Protein AF-A0A542R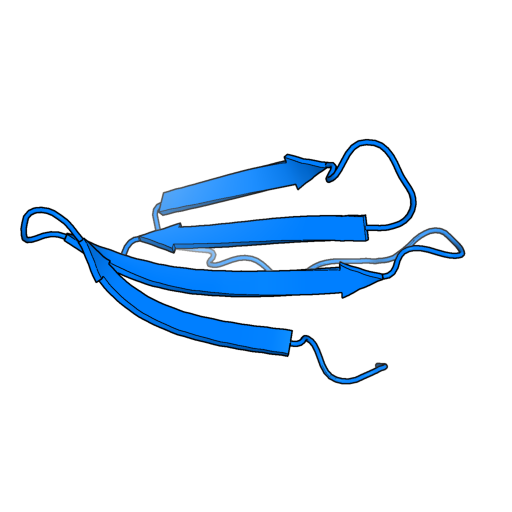ND2-F1 (afdb_monomer_lite)

Structure (mmCIF, N/CA/C/O backbone):
data_AF-A0A542RND2-F1
#
_entry.id   AF-A0A542RND2-F1
#
loop_
_atom_site.group_PDB
_atom_site.id
_atom_site.type_symbol
_atom_site.label_atom_id
_atom_site.label_alt_id
_atom_site.label_comp_id
_atom_site.label_asym_id
_atom_site.label_entity_id
_atom_site.label_seq_id
_atom_site.pdbx_PDB_ins_code
_atom_site.Cartn_x
_atom_site.Cartn_y
_atom_site.Cartn_z
_atom_site.occupancy
_atom_site.B_iso_or_equiv
_atom_site.auth_seq_id
_atom_site.auth_comp_id
_atom_site.auth_asym_id
_atom_site.auth_atom_id
_atom_site.pdbx_PDB_model_num
ATOM 1 N N . MET A 1 1 ? 16.875 -1.250 1.902 1.00 50.56 1 MET A N 1
ATOM 2 C CA . MET A 1 1 ? 15.554 -1.083 1.258 1.00 50.56 1 MET A CA 1
ATOM 3 C C . MET A 1 1 ? 15.471 0.345 0.743 1.00 50.56 1 MET A C 1
ATOM 5 O O . MET A 1 1 ? 15.806 1.242 1.508 1.00 50.56 1 MET A O 1
ATOM 9 N N . ARG A 1 2 ? 15.121 0.581 -0.532 1.00 48.81 2 ARG A N 1
ATOM 10 C CA . ARG A 1 2 ? 14.771 1.946 -0.971 1.00 48.81 2 ARG A CA 1
ATOM 11 C C . ARG A 1 2 ? 13.554 2.378 -0.149 1.00 48.81 2 ARG A C 1
ATOM 13 O O . ARG A 1 2 ? 12.641 1.575 0.016 1.00 48.81 2 ARG A O 1
ATOM 20 N N . ALA A 1 3 ? 13.610 3.577 0.427 1.00 56.59 3 ALA A N 1
ATOM 21 C CA . ALA A 1 3 ? 12.565 4.105 1.295 1.00 56.59 3 ALA A CA 1
ATOM 22 C C . ALA A 1 3 ? 11.218 4.041 0.565 1.00 56.59 3 ALA A C 1
ATOM 24 O O . ALA A 1 3 ? 11.093 4.580 -0.538 1.00 56.59 3 ALA A O 1
ATOM 25 N N . ALA A 1 4 ? 10.247 3.339 1.151 1.00 68.00 4 ALA A N 1
ATOM 26 C CA . ALA A 1 4 ? 8.878 3.392 0.665 1.00 68.00 4 ALA A CA 1
ATOM 27 C C . ALA A 1 4 ? 8.427 4.854 0.692 1.00 68.00 4 ALA A C 1
ATOM 29 O O . ALA A 1 4 ? 8.740 5.579 1.641 1.00 68.00 4 ALA A O 1
ATOM 30 N N . LYS A 1 5 ? 7.716 5.299 -0.344 1.00 86.88 5 LYS A N 1
ATOM 31 C CA . LYS A 1 5 ? 6.993 6.568 -0.222 1.00 86.88 5 LYS A CA 1
ATOM 32 C C . LYS A 1 5 ? 5.764 6.281 0.624 1.00 86.88 5 LYS A C 1
ATOM 34 O O . LYS A 1 5 ? 4.993 5.393 0.270 1.00 86.88 5 LYS A O 1
ATOM 39 N N . GLU A 1 6 ? 5.623 7.000 1.725 1.00 92.00 6 GLU A N 1
ATOM 40 C CA . GLU A 1 6 ? 4.521 6.843 2.669 1.00 92.00 6 GLU A CA 1
ATOM 41 C C . GLU A 1 6 ? 3.606 8.063 2.601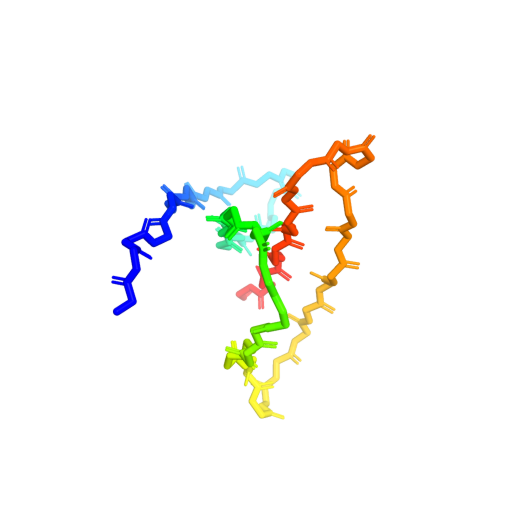 1.00 92.00 6 GLU A C 1
ATOM 43 O O . GLU A 1 6 ? 4.068 9.205 2.541 1.00 92.00 6 GLU A O 1
ATOM 48 N N . VAL A 1 7 ? 2.302 7.810 2.631 1.00 94.56 7 VAL A N 1
ATOM 49 C CA . VAL A 1 7 ? 1.283 8.817 2.908 1.00 94.56 7 VAL A CA 1
ATOM 50 C C . VAL A 1 7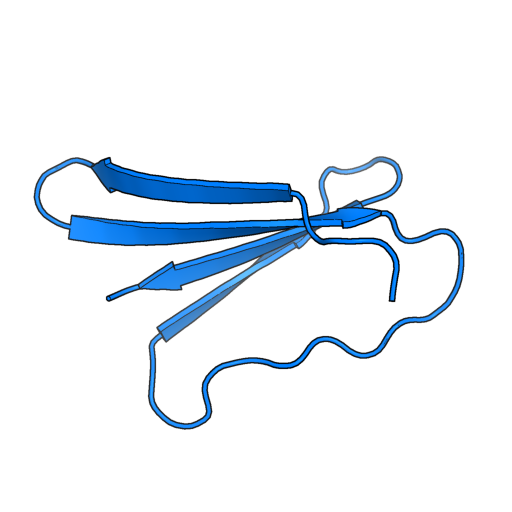 ? 0.264 8.229 3.873 1.00 94.56 7 VAL A C 1
ATOM 52 O O . VAL A 1 7 ? -0.115 7.065 3.765 1.00 94.56 7 VAL A O 1
ATOM 55 N N . SER A 1 8 ? -0.192 9.041 4.817 1.00 95.38 8 SER A N 1
ATOM 56 C CA . SER A 1 8 ? -1.242 8.671 5.759 1.00 95.38 8 SER A CA 1
ATOM 57 C C . SER A 1 8 ? -2.351 9.708 5.746 1.00 95.38 8 SER A C 1
ATOM 59 O O . SER A 1 8 ? -2.085 10.894 5.538 1.00 95.38 8 SER A O 1
ATOM 61 N N . GLY A 1 9 ? -3.579 9.287 6.023 1.00 95.06 9 GLY A N 1
ATOM 62 C CA . GLY A 1 9 ? -4.679 10.228 6.169 1.00 95.06 9 GLY A CA 1
ATOM 63 C C . GLY A 1 9 ? -6.018 9.570 6.440 1.00 95.06 9 GLY A C 1
ATOM 64 O O . GLY A 1 9 ? -6.180 8.359 6.291 1.00 95.06 9 GLY A O 1
ATOM 65 N N . THR A 1 10 ? -6.975 10.415 6.807 1.00 96.62 10 THR A N 1
ATOM 66 C CA . THR A 1 10 ? -8.364 10.029 7.034 1.00 96.62 10 THR A CA 1
ATOM 67 C C . THR A 1 10 ? -9.172 10.250 5.757 1.00 96.62 10 THR A C 1
ATOM 69 O O . THR A 1 10 ? -9.261 11.374 5.261 1.00 96.62 10 THR A O 1
ATOM 72 N N . ILE A 1 11 ? -9.785 9.196 5.218 1.00 93.94 11 ILE A N 1
ATOM 73 C CA . ILE A 1 11 ? -10.641 9.256 4.023 1.00 93.94 11 ILE A CA 1
ATOM 74 C C . ILE A 1 11 ? -11.999 8.666 4.388 1.00 93.94 11 ILE A C 1
ATOM 76 O O . ILE A 1 11 ? -12.094 7.513 4.805 1.00 93.94 11 ILE A O 1
ATOM 80 N N . ASN A 1 12 ? -13.065 9.457 4.242 1.00 94.81 12 ASN A N 1
ATOM 81 C CA . ASN A 1 12 ? -14.434 9.059 4.601 1.00 94.81 12 ASN A CA 1
ATOM 82 C C . ASN A 1 12 ? -14.564 8.504 6.037 1.00 94.81 12 ASN A C 1
ATOM 84 O O . ASN A 1 12 ? -15.354 7.599 6.287 1.00 94.81 12 ASN A O 1
ATOM 88 N N . GLY A 1 13 ? -13.774 9.038 6.976 1.00 95.19 13 GLY A N 1
ATOM 89 C CA . GLY A 1 13 ? -13.784 8.634 8.387 1.00 95.19 13 GLY A CA 1
ATOM 90 C C . GLY A 1 13 ? -12.991 7.366 8.725 1.00 95.19 13 GLY A C 1
ATOM 91 O O . GLY A 1 13 ? -12.990 6.977 9.886 1.00 95.19 13 GLY A O 1
ATOM 92 N N . GLY A 1 14 ? -12.324 6.731 7.755 1.00 96.00 14 GLY A N 1
ATOM 93 C CA . GLY A 1 14 ? -11.341 5.672 8.014 1.00 96.00 14 GLY A CA 1
ATOM 94 C C . GLY A 1 14 ? -9.919 6.220 7.967 1.00 96.00 14 GLY A C 1
ATOM 95 O O . GLY A 1 14 ? -9.638 7.077 7.128 1.00 96.00 14 GLY A O 1
ATOM 96 N N . ASP A 1 15 ? -9.040 5.724 8.833 1.00 97.25 15 ASP A N 1
ATOM 97 C CA . ASP A 1 15 ? -7.623 6.085 8.849 1.00 97.25 15 ASP A CA 1
ATOM 98 C C . ASP A 1 15 ? -6.796 5.063 8.066 1.00 97.25 15 ASP A C 1
ATOM 100 O O . ASP A 1 15 ? -6.972 3.850 8.194 1.00 97.25 15 ASP A O 1
ATOM 104 N N . TYR A 1 16 ? -5.880 5.566 7.239 1.00 96.25 16 TYR A N 1
ATOM 105 C CA . TYR A 1 16 ? -5.083 4.736 6.344 1.00 96.25 16 TYR A CA 1
ATOM 106 C C . TYR A 1 16 ? -3.610 5.108 6.393 1.00 96.25 16 TYR A C 1
ATOM 108 O O . TYR A 1 16 ? -3.248 6.286 6.492 1.00 96.25 16 TYR A O 1
ATOM 116 N N . LYS A 1 17 ? -2.765 4.093 6.207 1.00 95.50 17 LYS A N 1
ATOM 117 C CA . LYS A 1 17 ? -1.370 4.253 5.785 1.00 95.50 17 LYS A CA 1
ATOM 118 C C . LYS A 1 17 ? -1.174 3.584 4.440 1.00 95.50 17 LYS A C 1
ATOM 120 O O . LYS A 1 17 ? -1.570 2.440 4.241 1.00 95.50 17 LYS A O 1
ATOM 125 N N . ILE A 1 18 ? -0.588 4.316 3.504 1.00 95.25 18 ILE A N 1
ATOM 126 C CA . ILE A 1 18 ? -0.381 3.871 2.133 1.00 95.25 18 ILE A CA 1
ATOM 127 C C . ILE A 1 18 ? 1.103 3.974 1.818 1.00 95.25 18 ILE A C 1
ATOM 129 O O . ILE A 1 18 ? 1.724 5.022 1.996 1.00 95.25 18 ILE A O 1
ATOM 133 N N . TYR A 1 19 ? 1.650 2.882 1.306 1.00 95.06 19 TYR A N 1
ATOM 134 C CA . TYR A 1 19 ? 3.054 2.738 0.973 1.00 95.06 19 TYR A CA 1
ATOM 135 C C . TYR A 1 19 ? 3.209 2.389 -0.502 1.00 95.06 19 TYR A C 1
ATOM 137 O O . TYR A 1 19 ? 2.534 1.489 -0.998 1.00 95.06 19 TYR A O 1
ATOM 145 N N . TYR A 1 20 ? 4.134 3.057 -1.189 1.00 95.00 20 TYR A N 1
ATOM 146 C CA . TYR A 1 20 ? 4.555 2.697 -2.541 1.00 95.00 20 TYR A CA 1
ATOM 147 C C . TYR A 1 20 ? 5.956 2.085 -2.533 1.00 95.00 20 TYR A C 1
ATOM 149 O O . TYR A 1 20 ? 6.915 2.699 -2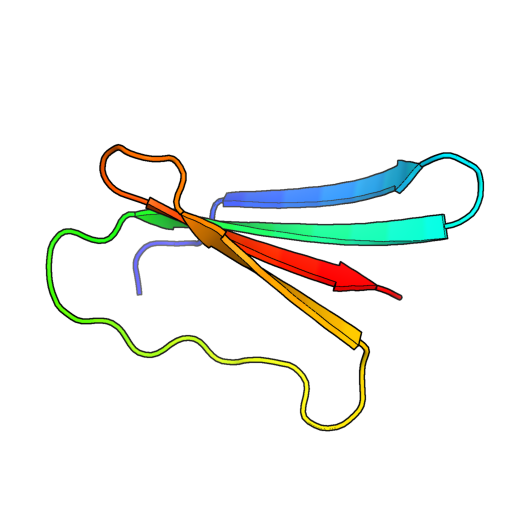.048 1.00 95.00 20 TYR A O 1
ATOM 157 N N . TYR A 1 21 ? 6.072 0.906 -3.140 1.00 93.81 21 TYR A N 1
ATOM 158 C CA . TYR A 1 21 ? 7.317 0.168 -3.302 1.00 93.81 21 TYR A CA 1
ATOM 159 C C . TYR A 1 21 ? 7.625 -0.017 -4.791 1.00 93.81 21 TYR A C 1
ATOM 161 O O . TYR A 1 21 ? 6.928 -0.790 -5.446 1.00 93.81 21 TYR A O 1
ATOM 169 N N . PRO A 1 22 ? 8.672 0.629 -5.337 1.00 93.88 22 PRO A N 1
ATOM 170 C CA . PRO A 1 22 ? 9.140 0.311 -6.680 1.00 93.88 22 PRO A CA 1
ATOM 171 C C . PRO A 1 22 ? 9.746 -1.103 -6.711 1.00 93.88 22 PRO A C 1
ATOM 173 O O . PRO A 1 22 ? 10.579 -1.454 -5.869 1.00 93.88 22 PRO A O 1
ATOM 176 N N . VAL A 1 23 ? 9.345 -1.899 -7.697 1.00 92.06 23 VAL A N 1
ATOM 177 C CA . VAL A 1 23 ? 9.679 -3.310 -7.902 1.00 92.06 23 VAL A CA 1
ATOM 178 C C . VAL A 1 23 ? 10.459 -3.465 -9.206 1.00 92.06 23 VAL A C 1
ATOM 180 O O . VAL A 1 23 ? 9.896 -3.602 -10.285 1.00 92.06 23 VAL A O 1
ATOM 183 N N . THR A 1 24 ? 11.787 -3.479 -9.112 1.00 89.56 24 THR A N 1
ATOM 184 C CA . THR A 1 24 ? 12.673 -3.783 -10.255 1.00 89.56 24 THR A CA 1
ATOM 185 C C . THR A 1 24 ? 13.127 -5.247 -10.286 1.00 89.56 24 THR A C 1
ATOM 187 O O . THR A 1 24 ? 13.719 -5.710 -11.255 1.00 89.56 24 THR A O 1
ATOM 190 N N . THR A 1 25 ? 12.889 -5.975 -9.197 1.00 90.50 25 THR A N 1
ATOM 191 C CA . THR A 1 25 ? 13.235 -7.384 -8.957 1.00 90.50 25 THR A CA 1
ATOM 192 C C . THR A 1 25 ? 12.251 -7.927 -7.917 1.00 90.50 25 THR A C 1
ATOM 194 O O . THR A 1 25 ? 11.518 -7.151 -7.307 1.00 90.50 25 THR A O 1
ATOM 197 N N . SER A 1 26 ? 12.238 -9.240 -7.677 1.00 91.12 26 SER A N 1
ATOM 198 C CA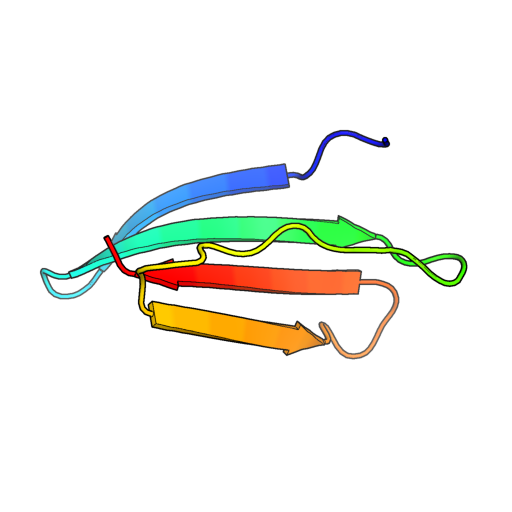 . SER A 1 26 ? 11.488 -9.823 -6.559 1.00 91.12 26 SER A CA 1
ATOM 199 C C . SER A 1 26 ? 11.833 -9.124 -5.238 1.00 91.12 26 SER A C 1
ATOM 201 O O . SER A 1 26 ? 13.010 -8.940 -4.914 1.00 91.12 26 SER A O 1
ATOM 203 N N . ILE A 1 27 ? 10.802 -8.745 -4.482 1.00 90.69 27 ILE A N 1
ATOM 204 C CA . ILE A 1 27 ? 10.917 -8.121 -3.161 1.00 90.69 27 ILE A CA 1
ATOM 205 C C . ILE A 1 27 ? 10.058 -8.871 -2.144 1.00 90.69 27 ILE A C 1
ATOM 207 O O . ILE A 1 27 ? 9.069 -9.508 -2.499 1.00 90.69 27 ILE A O 1
ATOM 211 N N . MET A 1 28 ? 10.417 -8.755 -0.867 1.00 92.75 28 MET A N 1
ATOM 212 C CA . MET A 1 28 ? 9.574 -9.179 0.249 1.00 92.75 28 MET A CA 1
ATOM 213 C C . MET A 1 28 ? 8.978 -7.942 0.914 1.00 92.75 28 MET A C 1
ATOM 215 O O . MET A 1 28 ? 9.720 -7.041 1.313 1.00 92.75 28 MET A O 1
ATOM 219 N N . LEU A 1 29 ? 7.654 -7.911 1.043 1.00 91.12 29 LEU A N 1
ATOM 220 C CA . LEU A 1 29 ? 6.931 -6.860 1.752 1.00 91.12 29 LEU A CA 1
ATOM 221 C C . LEU A 1 29 ? 6.568 -7.352 3.150 1.00 91.12 29 LEU A C 1
ATOM 223 O O . LEU A 1 29 ? 6.058 -8.458 3.311 1.00 91.12 29 LEU A O 1
ATOM 227 N N . GLN A 1 30 ? 6.855 -6.529 4.156 1.00 90.62 30 GLN A N 1
ATOM 228 C CA . GLN A 1 30 ? 6.344 -6.748 5.504 1.00 90.62 30 GLN A CA 1
ATOM 229 C C . GLN A 1 30 ? 4.913 -6.220 5.549 1.00 90.62 30 GLN A C 1
ATOM 231 O O . GLN A 1 30 ? 4.657 -5.118 5.071 1.00 90.62 30 GLN A O 1
ATOM 236 N N . VAL A 1 31 ? 4.002 -7.013 6.099 1.00 91.12 31 VAL A N 1
ATOM 237 C CA . VAL A 1 31 ? 2.588 -6.660 6.246 1.00 91.12 31 VAL A CA 1
ATOM 238 C C . VAL A 1 31 ? 2.157 -6.892 7.695 1.00 91.12 31 VAL A C 1
ATOM 240 O O . VAL A 1 31 ? 2.752 -7.739 8.371 1.00 91.12 31 VAL A O 1
ATOM 243 N N . PRO A 1 32 ? 1.139 -6.175 8.195 1.00 89.19 32 PRO A N 1
ATOM 244 C CA . PRO A 1 32 ? 0.653 -6.371 9.554 1.00 89.19 32 PRO A CA 1
ATOM 245 C C . PRO A 1 32 ? 0.149 -7.802 9.782 1.00 89.19 32 PRO A C 1
ATOM 247 O O . PRO A 1 32 ? -0.680 -8.305 9.025 1.00 89.19 32 PRO A O 1
ATOM 250 N N . THR A 1 33 ? 0.600 -8.444 10.864 1.00 89.94 33 THR A N 1
ATOM 251 C CA . THR A 1 33 ? 0.097 -9.767 11.283 1.00 89.94 33 THR A CA 1
ATOM 252 C C . THR A 1 33 ? -1.356 -9.695 11.753 1.00 89.94 33 THR A C 1
ATOM 254 O O . THR A 1 33 ? -2.153 -10.581 11.465 1.00 89.94 33 THR A O 1
ATOM 257 N N . ASN A 1 34 ? -1.693 -8.622 12.474 1.00 88.50 34 ASN A N 1
ATOM 258 C CA . ASN A 1 34 ? -3.012 -8.368 13.041 1.00 88.50 34 ASN A CA 1
ATOM 259 C C . ASN A 1 34 ? -3.489 -7.003 12.540 1.00 88.50 34 ASN A C 1
ATOM 261 O O . ASN A 1 34 ? -3.222 -5.977 13.159 1.00 88.50 34 ASN A O 1
ATOM 265 N N . GLY A 1 35 ? -4.132 -6.994 11.379 1.00 87.81 35 GLY A N 1
ATOM 266 C CA . GLY A 1 35 ? -4.620 -5.787 10.723 1.00 87.81 35 GLY A CA 1
ATOM 267 C C . GLY A 1 35 ? -5.205 -6.132 9.362 1.00 87.81 35 GLY A C 1
ATOM 268 O O . GLY A 1 35 ? -4.933 -7.201 8.812 1.00 87.81 35 GLY A O 1
ATOM 269 N N . LYS A 1 36 ? -6.036 -5.244 8.819 1.00 95.56 36 LYS A N 1
ATOM 270 C CA . LYS A 1 36 ? -6.491 -5.379 7.434 1.00 95.56 36 LYS A CA 1
ATOM 271 C C . LYS A 1 36 ? -5.524 -4.620 6.545 1.00 95.56 36 LYS A C 1
ATOM 273 O O . LYS A 1 36 ? -5.095 -3.521 6.890 1.00 95.56 36 LYS A O 1
ATOM 278 N N . TYR A 1 37 ? -5.204 -5.205 5.402 1.00 95.75 37 TYR A N 1
ATOM 279 C CA . TYR A 1 37 ? -4.418 -4.543 4.378 1.00 95.75 37 TYR A CA 1
ATOM 280 C C . TYR A 1 37 ? -4.848 -4.997 2.985 1.00 95.75 37 TYR A C 1
ATOM 282 O O . TYR A 1 37 ? -5.468 -6.049 2.818 1.00 95.75 37 TYR A O 1
ATOM 290 N N . VAL A 1 38 ? -4.504 -4.192 1.986 1.00 96.81 38 VAL A N 1
ATOM 291 C CA . VAL A 1 38 ? -4.659 -4.504 0.565 1.00 96.81 38 VAL A CA 1
ATOM 292 C C . VAL A 1 38 ? -3.320 -4.289 -0.126 1.00 96.81 38 VAL A C 1
ATOM 294 O O . VAL A 1 38 ? -2.637 -3.297 0.121 1.00 96.81 38 VAL A O 1
ATOM 297 N N . LEU A 1 39 ? -2.964 -5.218 -1.010 1.00 95.81 39 LEU A N 1
ATOM 298 C CA . LEU A 1 39 ? -1.867 -5.066 -1.958 1.00 95.81 39 LEU A CA 1
ATOM 299 C C . LEU A 1 39 ? -2.449 -4.877 -3.356 1.00 95.81 39 LEU A C 1
ATOM 301 O O . LEU A 1 39 ? -3.328 -5.631 -3.774 1.00 95.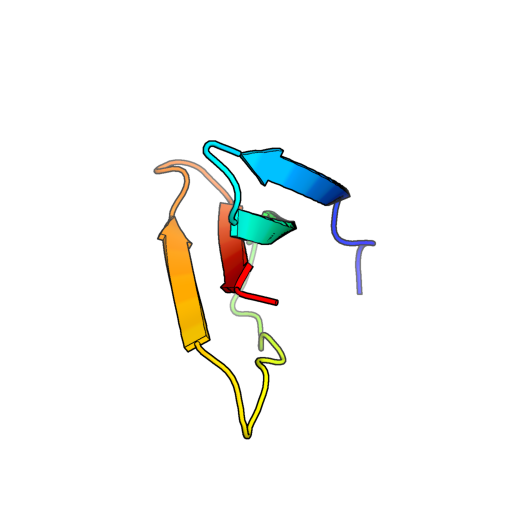81 39 LEU A O 1
ATOM 305 N N . SER A 1 40 ? -1.942 -3.889 -4.082 1.00 97.31 40 SER A N 1
ATOM 306 C CA . SER A 1 40 ? -2.308 -3.641 -5.476 1.00 97.31 40 SER A CA 1
ATOM 307 C C . SER A 1 40 ? -1.075 -3.282 -6.295 1.00 97.31 40 SER A C 1
ATOM 309 O O . SER A 1 40 ? -0.150 -2.656 -5.788 1.00 97.31 40 SER A O 1
ATOM 311 N N . GLY A 1 41 ? -1.033 -3.712 -7.552 1.00 95.88 41 GLY A N 1
ATOM 312 C CA . GLY A 1 41 ? -0.027 -3.228 -8.494 1.00 95.88 41 GLY A CA 1
ATOM 313 C C . GLY A 1 41 ? -0.428 -1.861 -9.040 1.00 95.88 41 GLY A C 1
ATOM 314 O O . GLY A 1 41 ? -1.616 -1.588 -9.205 1.00 95.88 41 GLY A O 1
ATOM 315 N N . ASP A 1 42 ? 0.555 -1.032 -9.376 1.00 95.00 42 ASP A N 1
ATOM 316 C CA . ASP A 1 42 ? 0.326 0.224 -10.103 1.00 95.00 42 ASP A CA 1
ATOM 317 C C . ASP A 1 42 ? 0.184 0.026 -11.628 1.00 95.00 42 ASP A C 1
ATOM 319 O O . ASP A 1 42 ? -0.029 0.987 -12.365 1.00 95.00 42 ASP A O 1
ATOM 323 N N . ASN A 1 43 ? 0.284 -1.228 -12.096 1.00 95.69 43 ASN A N 1
ATOM 324 C CA . ASN A 1 43 ? 0.295 -1.628 -13.507 1.00 95.69 43 ASN A CA 1
ATOM 325 C C . ASN A 1 43 ? 1.497 -1.081 -14.311 1.00 95.69 43 ASN A C 1
ATOM 327 O O . ASN A 1 43 ? 1.443 -0.994 -15.538 1.00 95.69 43 ASN A O 1
ATOM 331 N N . GLN A 1 44 ? 2.584 -0.721 -13.627 1.00 92.44 44 GLN A N 1
ATOM 332 C CA . GLN A 1 44 ? 3.861 -0.335 -14.215 1.00 92.44 44 GLN A CA 1
ATOM 333 C C . GLN A 1 44 ? 5.011 -1.047 -13.496 1.00 92.44 44 GLN A C 1
ATOM 335 O O . GLN A 1 44 ? 5.390 -2.152 -13.881 1.00 92.44 44 GLN A O 1
ATOM 340 N N . GLU A 1 45 ? 5.575 -0.422 -12.467 1.00 92.88 45 GLU A N 1
ATOM 341 C CA . GLU A 1 45 ? 6.835 -0.830 -11.846 1.00 92.88 45 GLU A CA 1
ATOM 342 C C . GLU A 1 45 ? 6.753 -0.856 -10.321 1.00 92.88 45 GLU A C 1
ATOM 344 O O . GLU A 1 45 ? 7.784 -0.872 -9.654 1.00 92.88 45 GLU A O 1
ATOM 349 N N . GLY A 1 46 ? 5.550 -0.846 -9.748 1.00 93.75 46 GLY A N 1
ATOM 350 C CA . GLY A 1 46 ? 5.370 -0.683 -8.318 1.00 93.75 46 GLY A CA 1
ATOM 351 C C . GLY A 1 46 ? 4.218 -1.475 -7.719 1.00 93.75 46 GLY A C 1
ATOM 352 O O . GLY A 1 46 ? 3.279 -1.924 -8.380 1.00 93.75 46 GLY A O 1
ATOM 353 N N . VAL A 1 47 ? 4.303 -1.632 -6.403 1.00 95.75 47 VAL A N 1
ATOM 354 C CA . VAL A 1 47 ? 3.251 -2.197 -5.561 1.00 95.75 47 VAL A CA 1
ATOM 355 C C . VAL A 1 47 ? 2.847 -1.160 -4.526 1.00 95.75 47 VAL A C 1
ATOM 357 O O . VAL A 1 47 ? 3.692 -0.505 -3.912 1.00 95.75 47 VAL A O 1
ATOM 360 N N . ILE A 1 48 ? 1.543 -1.036 -4.326 1.00 96.31 48 ILE A N 1
ATOM 361 C CA . ILE A 1 48 ? 0.910 -0.190 -3.327 1.00 96.31 48 ILE A CA 1
ATOM 362 C C . ILE A 1 48 ? 0.382 -1.097 -2.214 1.00 96.31 48 ILE A C 1
ATOM 364 O O . ILE A 1 48 ? -0.428 -1.992 -2.468 1.00 96.31 48 ILE A O 1
ATOM 368 N N . LEU A 1 49 ? 0.837 -0.855 -0.986 1.00 95.94 49 LEU A N 1
ATOM 369 C CA . LEU A 1 49 ? 0.301 -1.453 0.235 1.00 95.94 49 LEU A CA 1
ATOM 370 C C . LEU A 1 49 ? -0.573 -0.419 0.939 1.00 95.94 49 LEU A C 1
ATOM 372 O O . LEU A 1 49 ? -0.105 0.669 1.259 1.00 95.94 49 LEU A O 1
ATOM 376 N N . THR A 1 50 ? -1.825 -0.769 1.203 1.00 96.50 50 THR A N 1
ATOM 377 C CA . THR A 1 50 ? -2.754 0.036 1.999 1.00 96.50 50 THR A CA 1
ATOM 378 C C . THR A 1 50 ? -3.061 -0.700 3.290 1.00 96.50 50 THR A C 1
ATOM 380 O O . THR A 1 50 ? -3.634 -1.785 3.248 1.00 96.50 50 THR A O 1
ATOM 383 N N . GLU A 1 51 ? -2.707 -0.112 4.425 1.00 95.81 51 GLU A N 1
ATOM 384 C CA . GLU A 1 51 ? -3.068 -0.574 5.763 1.00 95.81 51 GLU A CA 1
ATOM 385 C C . GLU A 1 51 ? -4.275 0.214 6.280 1.00 95.81 51 GLU A C 1
ATOM 387 O O . GLU A 1 51 ? -4.351 1.434 6.107 1.00 95.81 51 GLU A O 1
ATOM 392 N N . PHE A 1 52 ? -5.207 -0.492 6.918 1.00 95.19 52 PHE A N 1
ATOM 393 C CA . PHE A 1 52 ? -6.380 0.082 7.576 1.00 95.19 52 PHE A CA 1
ATOM 394 C C . PHE A 1 52 ? -6.074 0.175 9.071 1.00 95.19 52 PHE A C 1
ATOM 396 O O . PHE A 1 52 ? -5.776 -0.857 9.686 1.00 95.19 52 PHE A O 1
ATOM 403 N N . LEU A 1 53 ? -6.118 1.389 9.621 1.00 91.50 53 LEU A N 1
ATOM 404 C CA . LEU A 1 53 ? -5.834 1.667 11.031 1.00 91.50 53 LEU A CA 1
ATOM 405 C C . LEU A 1 53 ? -7.093 1.618 11.903 1.00 91.50 53 LEU A C 1
ATOM 407 O O . LEU A 1 53 ? -8.193 1.930 11.391 1.00 91.50 53 LEU A O 1
#

Radius of gyration: 11.54 Å; chains: 1; bounding box: 30×20×27 Å

Sequence (53 aa):
MRAAKEVSGTINGGDYKIYYYPVTTSIMLQVPTNGKYVLSGDNQEGVILTEFL

pLDDT: mean 90.85, std 10.49, range [48.81, 97.31]

Foldseek 3Di:
DPDWDWDWDADPNWTKIKTKDFAPDDDDDDDDPPFDWDWDDPVPGIIMIMTTD

Secondary structure (DSSP, 8-state):
-PPPEEEEEEETTEEEEEEEEE-SS-------SSSEEEEEE-SSSEEEEEEE-